Protein AF-A0A7S2Y5M0-F1 (afdb_monomer_lite)

Radius of gyration: 14.07 Å; chains: 1; bounding box: 32×35×36 Å

Structure (mmCIF, N/CA/C/O backbone):
data_AF-A0A7S2Y5M0-F1
#
_entry.id   AF-A0A7S2Y5M0-F1
#
loop_
_atom_site.group_PDB
_atom_site.id
_atom_site.type_symbol
_atom_site.label_atom_id
_atom_site.label_alt_id
_atom_site.label_comp_id
_atom_site.label_asym_id
_atom_site.label_entity_id
_atom_site.label_seq_id
_atom_site.pdbx_PDB_ins_code
_atom_site.Cartn_x
_atom_site.Cartn_y
_atom_site.Cartn_z
_atom_site.occupancy
_atom_site.B_iso_or_equiv
_atom_site.auth_seq_id
_atom_site.auth_comp_id
_atom_site.auth_asym_id
_atom_site.auth_atom_id
_atom_site.pdbx_PDB_model_num
ATOM 1 N N . GLY A 1 1 ? 16.079 -12.261 4.893 1.00 34.00 1 GLY A N 1
ATOM 2 C CA . GLY A 1 1 ? 15.507 -11.394 3.850 1.00 34.00 1 GLY A CA 1
ATOM 3 C C . GLY A 1 1 ? 15.693 -9.971 4.302 1.00 34.00 1 GLY A C 1
ATOM 4 O O . GLY A 1 1 ? 15.290 -9.672 5.417 1.00 34.00 1 GLY A O 1
ATOM 5 N N . SER A 1 2 ? 16.404 -9.159 3.524 1.00 29.62 2 SER A N 1
ATOM 6 C CA . SER A 1 2 ? 16.665 -7.755 3.852 1.00 29.62 2 SER A CA 1
ATOM 7 C C . SER A 1 2 ? 15.467 -6.915 3.416 1.00 29.62 2 SER A C 1
ATOM 9 O O . SER A 1 2 ? 15.042 -7.039 2.271 1.00 29.62 2 SER A O 1
ATOM 11 N N . VAL A 1 3 ? 14.914 -6.099 4.313 1.00 31.78 3 VAL A N 1
ATOM 12 C CA . VAL A 1 3 ? 13.890 -5.103 3.970 1.00 31.78 3 VAL A CA 1
ATOM 13 C C . VAL A 1 3 ? 14.629 -3.818 3.622 1.00 31.78 3 VAL A C 1
ATOM 15 O O . VAL A 1 3 ? 15.328 -3.264 4.470 1.00 31.78 3 VAL A O 1
ATOM 18 N N . VAL A 1 4 ? 14.520 -3.375 2.370 1.00 35.16 4 VAL A N 1
ATOM 19 C CA . VAL A 1 4 ? 15.176 -2.154 1.892 1.00 35.16 4 VAL A CA 1
ATOM 20 C C . VAL A 1 4 ? 14.165 -1.012 1.902 1.00 35.16 4 VAL A C 1
ATOM 22 O O . VAL A 1 4 ? 13.133 -1.087 1.240 1.00 35.16 4 VAL A O 1
ATOM 25 N N . TYR A 1 5 ? 14.465 0.044 2.656 1.00 34.31 5 TYR A N 1
ATOM 26 C CA . TYR A 1 5 ? 13.695 1.286 2.673 1.00 34.31 5 TYR A CA 1
ATOM 27 C C . TYR A 1 5 ? 14.370 2.285 1.728 1.00 34.31 5 TYR A C 1
ATOM 29 O O . TYR A 1 5 ? 15.558 2.560 1.883 1.00 34.31 5 TYR A O 1
ATOM 37 N N . TRP A 1 6 ? 13.632 2.813 0.749 1.00 37.09 6 TRP A N 1
ATOM 38 C CA . TRP A 1 6 ? 14.156 3.754 -0.245 1.00 37.09 6 TRP A CA 1
ATOM 39 C C . TRP A 1 6 ? 13.537 5.141 -0.059 1.00 37.09 6 TRP A C 1
ATOM 41 O O . TRP A 1 6 ? 12.317 5.287 -0.056 1.00 37.09 6 TRP A O 1
ATOM 51 N N . LEU A 1 7 ? 14.387 6.162 0.039 1.00 34.31 7 LEU A N 1
ATOM 52 C CA . LEU A 1 7 ? 14.041 7.566 -0.171 1.00 34.31 7 LEU A CA 1
ATOM 53 C C . LEU A 1 7 ? 14.759 7.987 -1.458 1.00 34.31 7 LEU A C 1
ATOM 55 O O . LEU A 1 7 ? 15.971 8.169 -1.453 1.00 34.31 7 LEU A O 1
ATOM 59 N N . SER A 1 8 ? 13.989 8.080 -2.550 1.00 36.09 8 SER A N 1
ATOM 60 C CA . SER A 1 8 ? 14.385 8.404 -3.937 1.00 36.09 8 SER A CA 1
ATOM 61 C C . SER A 1 8 ? 15.395 7.456 -4.618 1.00 36.09 8 SER A C 1
ATOM 63 O O . SER A 1 8 ? 16.514 7.265 -4.158 1.00 36.09 8 SER A O 1
ATOM 65 N N . ASN A 1 9 ? 14.978 6.863 -5.743 1.00 39.75 9 ASN A N 1
ATOM 66 C CA . ASN A 1 9 ? 15.762 5.951 -6.584 1.00 39.75 9 ASN A CA 1
ATOM 67 C C . ASN A 1 9 ? 16.511 6.713 -7.703 1.00 39.75 9 ASN A C 1
ATOM 69 O O . ASN A 1 9 ? 15.956 7.640 -8.291 1.00 39.75 9 ASN A O 1
ATOM 73 N N . THR A 1 10 ? 17.747 6.305 -8.007 1.00 47.84 10 THR A N 1
ATOM 74 C CA . THR A 1 10 ? 18.659 6.894 -9.007 1.00 47.84 10 THR A CA 1
ATOM 75 C C . THR A 1 10 ? 18.941 5.927 -10.164 1.00 47.84 10 THR A C 1
ATOM 77 O O . THR A 1 10 ? 20.101 5.685 -10.477 1.00 47.84 10 THR A O 1
ATOM 80 N N . ASP A 1 11 ? 17.906 5.376 -10.804 1.00 44.81 11 ASP A N 1
ATOM 81 C CA . ASP A 1 11 ? 18.057 4.578 -12.030 1.00 44.81 11 ASP A CA 1
ATOM 82 C C . ASP A 1 11 ? 17.081 5.023 -13.136 1.00 44.81 11 ASP A C 1
ATOM 84 O O . ASP A 1 11 ? 15.958 5.461 -12.884 1.00 44.81 11 ASP A O 1
ATOM 88 N N . ASN A 1 12 ? 17.560 4.934 -14.381 1.00 48.88 12 ASN A N 1
ATOM 89 C CA . ASN A 1 12 ? 17.133 5.649 -15.599 1.00 48.88 12 ASN A CA 1
ATOM 90 C C . ASN A 1 12 ? 15.746 5.294 -16.196 1.00 48.88 12 ASN A C 1
ATOM 92 O O . ASN A 1 12 ? 15.485 5.584 -17.363 1.00 48.88 12 ASN A O 1
ATOM 96 N N . SER A 1 13 ? 14.839 4.735 -15.397 1.00 55.06 13 SER A N 1
ATOM 97 C CA . SER A 1 13 ? 13.415 4.548 -15.731 1.00 55.06 13 SER A CA 1
ATOM 98 C C . SER A 1 13 ? 12.530 5.155 -14.643 1.00 55.06 13 SER A C 1
ATOM 100 O O . SER A 1 13 ? 11.485 4.605 -14.300 1.00 55.06 13 SER A O 1
ATOM 102 N N . ALA A 1 14 ? 12.987 6.244 -14.020 1.00 59.31 14 ALA A N 1
ATOM 103 C CA . ALA A 1 14 ? 12.233 6.902 -12.970 1.00 59.31 14 ALA A CA 1
ATOM 104 C C . ALA A 1 14 ? 10.852 7.322 -13.516 1.00 59.31 14 ALA A C 1
ATOM 106 O O . ALA A 1 14 ? 10.788 7.936 -14.588 1.00 59.31 14 ALA A O 1
ATOM 107 N N . PRO A 1 15 ? 9.753 6.989 -12.816 1.00 63.81 15 PRO A N 1
ATOM 108 C CA . PRO A 1 15 ? 8.424 7.448 -13.196 1.00 63.81 15 PRO A CA 1
ATOM 109 C C . PRO A 1 15 ? 8.445 8.973 -13.312 1.00 63.81 15 PRO A C 1
ATOM 111 O O . PRO A 1 15 ? 9.032 9.673 -12.482 1.00 63.81 15 PRO A O 1
ATOM 114 N N . THR A 1 16 ? 7.825 9.496 -14.366 1.00 77.81 16 THR A N 1
ATOM 115 C CA . THR A 1 16 ? 7.696 10.946 -14.534 1.00 77.81 16 THR A CA 1
ATOM 116 C C . THR A 1 16 ? 6.935 11.540 -13.350 1.00 77.81 16 THR A C 1
ATOM 118 O O . THR A 1 16 ? 6.117 10.871 -12.716 1.00 77.81 16 THR A O 1
ATOM 121 N N . HIS A 1 17 ? 7.174 12.817 -13.054 1.00 77.38 17 HIS A N 1
ATOM 122 C CA . HIS A 1 17 ? 6.495 13.499 -11.950 1.00 77.38 17 HIS A CA 1
ATOM 123 C C . HIS A 1 17 ? 4.958 13.413 -12.063 1.00 77.38 17 HIS A C 1
ATOM 125 O O . HIS A 1 17 ? 4.267 13.310 -11.053 1.00 77.38 17 HIS A O 1
ATOM 131 N N . GLU A 1 18 ? 4.426 13.397 -13.288 1.00 81.31 18 GLU A N 1
ATOM 132 C CA . GLU A 1 18 ? 2.996 13.210 -13.560 1.00 81.31 18 GLU A CA 1
ATOM 133 C C . GLU A 1 18 ? 2.512 11.802 -13.189 1.00 81.31 18 GLU A C 1
ATOM 135 O O . GLU A 1 18 ? 1.523 11.674 -12.475 1.00 81.31 18 GLU A O 1
ATOM 140 N N . GLN A 1 19 ? 3.244 10.752 -13.574 1.00 80.25 19 GLN A N 1
ATOM 141 C CA . GLN A 1 19 ? 2.916 9.362 -13.221 1.00 80.25 19 GLN A CA 1
ATOM 142 C C . GLN A 1 19 ? 2.983 9.111 -11.712 1.00 80.25 19 GLN A C 1
ATOM 144 O O . GLN A 1 19 ? 2.167 8.373 -11.162 1.00 80.25 19 GLN A O 1
ATOM 149 N N . VAL A 1 20 ? 3.942 9.739 -11.025 1.00 81.56 20 VAL A N 1
ATOM 150 C CA . VAL A 1 20 ? 4.031 9.685 -9.559 1.00 81.56 20 VAL A CA 1
ATOM 151 C C . VAL A 1 20 ? 2.821 10.370 -8.929 1.00 81.56 20 VAL A C 1
ATOM 153 O O . VAL A 1 20 ? 2.208 9.804 -8.027 1.00 81.56 20 VAL A O 1
ATOM 156 N N . ALA A 1 21 ? 2.446 11.559 -9.406 1.00 79.06 21 ALA A N 1
ATOM 157 C CA . ALA A 1 21 ? 1.290 12.288 -8.892 1.00 79.06 21 ALA A CA 1
ATOM 158 C C . ALA A 1 21 ? -0.023 11.519 -9.114 1.00 79.06 21 ALA A C 1
ATOM 160 O O . ALA A 1 21 ? -0.817 11.383 -8.182 1.00 79.06 21 ALA A O 1
ATOM 161 N N . GLU A 1 22 ? -0.222 10.958 -10.310 1.00 85.75 22 GLU A N 1
ATOM 162 C CA . GLU A 1 22 ? -1.375 10.117 -10.639 1.00 85.75 22 GLU A CA 1
ATOM 163 C C . GLU A 1 22 ? -1.439 8.882 -9.733 1.00 85.75 22 GLU A C 1
ATOM 165 O O . GLU A 1 22 ? -2.484 8.577 -9.156 1.00 85.75 22 GLU A O 1
ATOM 170 N N . ALA A 1 23 ? -0.311 8.198 -9.537 1.00 84.50 23 ALA A N 1
ATOM 171 C CA . ALA A 1 23 ? -0.248 7.033 -8.670 1.00 84.50 23 ALA A CA 1
ATOM 172 C C . ALA A 1 23 ? -0.508 7.380 -7.194 1.00 84.50 23 ALA A C 1
ATOM 174 O O . ALA A 1 23 ? -1.207 6.634 -6.508 1.00 84.50 23 ALA A O 1
ATOM 175 N N . CYS A 1 24 ? -0.008 8.517 -6.703 1.00 82.81 24 CYS A N 1
ATOM 176 C CA . CYS A 1 24 ? -0.300 9.013 -5.356 1.00 82.81 24 CYS A CA 1
ATOM 177 C C . CYS A 1 24 ? -1.791 9.327 -5.174 1.00 82.81 24 CYS A C 1
ATOM 179 O O . CYS A 1 24 ? -2.375 8.947 -4.158 1.00 82.81 24 CYS A O 1
ATOM 181 N N . GLN A 1 25 ? -2.426 9.958 -6.165 1.00 84.69 25 GLN A N 1
ATOM 182 C CA . GLN A 1 25 ? -3.864 10.220 -6.122 1.00 84.69 25 GLN A CA 1
ATOM 183 C C . GLN A 1 25 ? -4.666 8.913 -6.139 1.00 84.69 25 GLN A C 1
ATOM 185 O O . GLN A 1 25 ? -5.540 8.711 -5.299 1.00 84.69 25 GLN A O 1
ATOM 190 N N . ALA A 1 26 ? -4.301 7.972 -7.015 1.00 86.88 26 ALA A N 1
ATOM 191 C CA . ALA A 1 26 ? -4.926 6.654 -7.071 1.00 86.88 26 ALA A CA 1
ATOM 192 C C . ALA A 1 26 ? -4.777 5.879 -5.748 1.00 86.88 26 ALA A C 1
ATOM 194 O O . ALA A 1 26 ? -5.680 5.134 -5.357 1.00 86.88 26 ALA A O 1
ATOM 195 N N . ALA A 1 27 ? -3.657 6.054 -5.034 1.00 86.31 27 ALA A N 1
ATOM 196 C CA . ALA A 1 27 ? -3.459 5.474 -3.708 1.00 86.31 27 ALA A CA 1
ATOM 197 C C . ALA A 1 27 ? -4.452 6.037 -2.683 1.00 86.31 27 ALA A C 1
ATOM 199 O O . ALA A 1 27 ? -5.068 5.269 -1.939 1.00 86.31 27 ALA A O 1
ATOM 200 N N . LEU A 1 28 ? -4.624 7.362 -2.663 1.00 85.62 28 LEU A N 1
ATOM 201 C CA . LEU A 1 28 ? -5.562 8.043 -1.771 1.00 85.62 28 LEU A CA 1
ATOM 202 C C . LEU A 1 28 ? -6.997 7.608 -2.045 1.00 85.62 28 LEU A C 1
ATOM 204 O O . LEU A 1 28 ? -7.674 7.146 -1.126 1.00 85.62 28 LEU A O 1
ATOM 208 N N . ASP A 1 29 ? -7.428 7.664 -3.302 1.00 88.25 29 ASP A N 1
ATOM 209 C CA . ASP A 1 29 ? -8.790 7.309 -3.703 1.00 88.25 29 ASP A CA 1
ATOM 210 C C . ASP A 1 29 ? -9.121 5.859 -3.327 1.00 88.25 29 ASP A C 1
ATOM 212 O O . ASP A 1 29 ? -10.176 5.570 -2.755 1.00 88.25 29 ASP A O 1
ATOM 216 N N . THR A 1 30 ? -8.179 4.943 -3.564 1.00 87.69 30 THR A N 1
ATOM 217 C CA . THR A 1 30 ? -8.341 3.524 -3.231 1.00 87.69 30 THR A CA 1
ATOM 218 C C . THR A 1 30 ? -8.422 3.293 -1.722 1.00 87.69 30 THR A C 1
ATOM 220 O O . THR A 1 30 ? -9.254 2.512 -1.250 1.00 87.69 30 THR A O 1
ATOM 223 N N . CYS A 1 31 ? -7.597 3.985 -0.934 1.00 83.38 31 CYS A N 1
ATOM 224 C CA . CYS A 1 31 ? -7.654 3.899 0.524 1.00 83.38 31 CYS A CA 1
ATOM 225 C C . CYS A 1 31 ? -8.924 4.532 1.106 1.00 83.38 31 CYS A C 1
ATOM 227 O O . CYS A 1 31 ? -9.479 3.980 2.056 1.00 83.38 31 CYS A O 1
ATOM 229 N N . LEU A 1 32 ? -9.412 5.642 0.541 1.00 82.12 32 LEU A N 1
ATOM 230 C CA . LEU A 1 32 ? -10.650 6.306 0.965 1.00 82.12 32 LEU A CA 1
ATOM 231 C C . LEU A 1 32 ? -11.882 5.420 0.757 1.00 82.12 32 LEU A C 1
ATOM 233 O O . LEU A 1 32 ? -12.798 5.432 1.577 1.00 82.12 32 LEU A O 1
ATOM 237 N N . GLN A 1 33 ? -11.887 4.607 -0.300 1.00 85.06 33 GLN A N 1
ATOM 238 C CA . GLN A 1 33 ? -12.960 3.648 -0.567 1.00 85.06 33 GLN A CA 1
ATOM 239 C C . GLN A 1 33 ? -12.924 2.423 0.367 1.00 85.06 33 GLN A C 1
ATOM 241 O O . GLN A 1 33 ? -13.905 1.678 0.457 1.00 85.06 33 GLN A O 1
ATOM 246 N N . SER A 1 34 ? -11.826 2.203 1.097 1.00 83.19 34 SER A N 1
ATOM 247 C CA . SER A 1 34 ? -11.694 1.075 2.019 1.00 83.19 34 SER A CA 1
ATOM 248 C C . SER A 1 34 ? -12.232 1.383 3.407 1.00 83.19 34 SER A C 1
ATOM 250 O O . SER A 1 34 ? -11.696 2.209 4.143 1.00 83.19 34 SER A O 1
ATOM 252 N N . LYS A 1 35 ? -13.224 0.597 3.839 1.00 77.69 35 LYS A N 1
ATOM 253 C CA . LYS A 1 35 ? -13.779 0.667 5.203 1.00 77.69 35 LYS A CA 1
ATOM 254 C C . LYS A 1 35 ? -12.760 0.350 6.297 1.00 77.69 35 LYS A C 1
ATOM 256 O O . LYS A 1 35 ? -12.912 0.813 7.417 1.00 77.69 35 LYS A O 1
ATOM 261 N N . SER A 1 36 ? -11.754 -0.471 5.994 1.00 79.12 36 SER A N 1
ATOM 262 C CA . SER A 1 36 ? -10.737 -0.869 6.976 1.00 79.12 36 SER A CA 1
ATOM 263 C C . SER A 1 36 ? -9.539 0.083 7.019 1.00 79.12 36 SER A C 1
ATOM 265 O O . SER A 1 36 ? -8.642 -0.103 7.836 1.00 79.12 36 SER A O 1
ATOM 267 N N . GLY A 1 37 ? -9.473 1.050 6.095 1.00 77.38 37 GLY A N 1
ATOM 268 C CA . GLY A 1 37 ? -8.284 1.867 5.864 1.00 77.38 37 GLY A CA 1
ATOM 269 C C . GLY A 1 37 ? -7.113 1.097 5.242 1.00 77.38 37 GLY A C 1
ATOM 270 O O . GLY A 1 37 ? -6.121 1.718 4.883 1.00 77.38 37 GLY A O 1
ATOM 271 N N . ARG A 1 38 ? -7.217 -0.226 5.061 1.00 83.31 38 ARG A N 1
ATOM 272 C CA . ARG A 1 38 ? -6.187 -1.073 4.452 1.00 83.31 38 ARG A CA 1
ATOM 273 C C . ARG A 1 38 ? -6.670 -1.666 3.136 1.00 83.31 38 ARG A C 1
ATOM 275 O O . ARG A 1 38 ? -7.812 -2.121 3.053 1.00 83.31 38 ARG A O 1
ATOM 282 N N . VAL A 1 39 ? -5.814 -1.697 2.119 1.00 87.75 39 VAL A N 1
ATO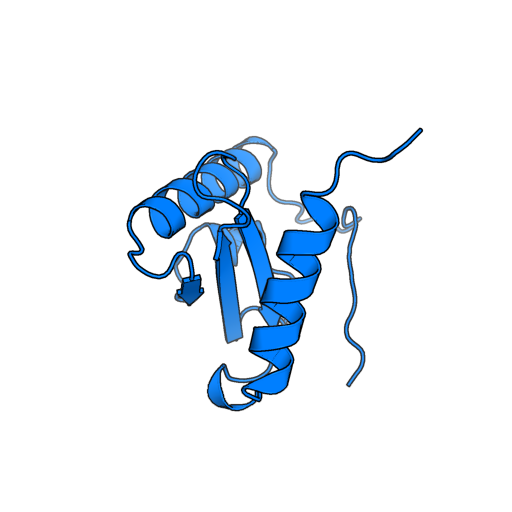M 283 C CA . VAL A 1 39 ? -6.117 -2.301 0.812 1.00 87.75 39 VAL A CA 1
ATOM 284 C C . VAL A 1 39 ? -4.892 -3.010 0.265 1.00 87.75 39 VAL A C 1
ATOM 286 O O . VAL A 1 39 ? -3.810 -2.439 0.242 1.00 87.75 39 VAL A O 1
ATOM 289 N N . SER A 1 40 ? -5.055 -4.243 -0.210 1.00 87.19 40 SER A N 1
ATOM 290 C CA . SER A 1 40 ? -4.058 -4.887 -1.067 1.00 87.19 40 SER A CA 1
ATOM 291 C C . SER A 1 40 ? -4.331 -4.537 -2.525 1.00 87.19 40 SER A C 1
ATOM 293 O O . SER A 1 40 ? -5.463 -4.695 -2.987 1.00 87.19 40 SER A O 1
ATOM 295 N N . LEU A 1 41 ? -3.309 -4.106 -3.252 1.00 87.94 41 LEU A N 1
ATOM 296 C CA . LEU A 1 41 ? -3.439 -3.693 -4.641 1.00 87.94 41 LEU A CA 1
ATOM 297 C C . LEU A 1 41 ? -3.073 -4.818 -5.615 1.00 87.94 41 LEU A C 1
ATOM 299 O O . LEU A 1 41 ? -2.122 -5.562 -5.360 1.00 87.94 41 LEU A O 1
ATOM 303 N N . PRO A 1 42 ? -3.783 -4.932 -6.752 1.00 88.25 42 PRO A N 1
ATOM 304 C CA . PRO A 1 42 ? -3.377 -5.818 -7.833 1.00 88.25 42 PRO A CA 1
ATOM 305 C C . PRO A 1 42 ? -2.172 -5.244 -8.607 1.00 88.25 42 PRO A C 1
ATOM 307 O O . PRO A 1 42 ? -1.997 -4.025 -8.646 1.00 88.25 42 PRO A O 1
ATOM 310 N N . PRO A 1 43 ? -1.394 -6.085 -9.319 1.00 85.69 43 PRO A N 1
ATOM 311 C CA . PRO A 1 43 ? -0.243 -5.642 -10.118 1.00 85.69 43 PRO A CA 1
ATOM 312 C C . PRO A 1 43 ? -0.569 -4.632 -11.228 1.00 85.69 43 PRO A C 1
ATOM 314 O O . PRO A 1 43 ? 0.307 -3.914 -11.695 1.00 85.69 43 PRO A O 1
ATOM 317 N N . SER A 1 44 ? -1.829 -4.577 -11.663 1.00 87.69 44 SER A N 1
ATOM 318 C CA . SER A 1 44 ? -2.311 -3.634 -12.675 1.00 87.69 44 SER A CA 1
ATOM 319 C C . SER A 1 44 ? -2.596 -2.234 -12.128 1.00 87.69 44 SER A C 1
ATOM 321 O O . SER A 1 44 ? -2.953 -1.352 -12.900 1.00 87.69 44 SER A O 1
ATOM 323 N N . HIS A 1 45 ? -2.525 -2.028 -10.811 1.00 88.06 45 HIS A N 1
ATOM 324 C CA . HIS A 1 45 ? -2.850 -0.741 -10.210 1.00 88.06 45 HIS A CA 1
ATOM 325 C C . HIS A 1 45 ? -1.729 0.287 -10.471 1.00 88.06 45 HIS A C 1
ATOM 327 O O . HIS A 1 45 ? -0.560 -0.075 -10.313 1.00 88.06 45 HIS A O 1
ATOM 333 N N . PRO A 1 46 ? -2.038 1.567 -10.771 1.00 86.50 46 PRO A N 1
ATOM 334 C CA . PRO A 1 46 ? -1.033 2.602 -11.063 1.00 86.50 46 PRO A CA 1
ATOM 335 C C . PRO A 1 46 ? 0.053 2.742 -9.988 1.00 86.50 46 PRO A C 1
ATOM 337 O O . PRO A 1 46 ? 1.231 2.881 -10.290 1.00 86.50 46 PRO A O 1
ATOM 340 N N . VAL A 1 47 ? -0.322 2.601 -8.715 1.00 86.62 47 VAL A N 1
ATOM 341 C CA . VAL A 1 47 ? 0.622 2.543 -7.580 1.00 86.62 47 VAL A CA 1
ATOM 342 C C . VAL A 1 47 ? 1.656 1.430 -7.736 1.00 86.62 47 VAL A C 1
ATOM 344 O O . VAL A 1 47 ? 2.831 1.642 -7.467 1.00 86.62 47 VAL A O 1
ATOM 347 N N . VAL A 1 48 ? 1.249 0.240 -8.177 1.00 85.94 48 VAL A N 1
ATOM 348 C CA . VAL A 1 48 ? 2.183 -0.879 -8.349 1.00 85.94 48 VAL A CA 1
ATOM 349 C C . VAL A 1 48 ? 3.068 -0.660 -9.573 1.00 85.94 48 VAL A C 1
ATOM 351 O O . VAL A 1 48 ? 4.247 -0.987 -9.539 1.00 85.94 48 VAL A O 1
ATOM 354 N N . GLN A 1 49 ? 2.525 -0.062 -10.632 1.00 85.88 49 GLN A N 1
ATOM 355 C CA . GLN A 1 49 ? 3.266 0.192 -11.866 1.00 85.88 49 GLN A CA 1
ATOM 356 C C . GLN A 1 49 ? 4.282 1.329 -11.738 1.00 85.88 49 GLN A C 1
ATOM 358 O O . GLN A 1 49 ? 5.335 1.276 -12.367 1.00 85.88 49 GLN A O 1
ATOM 363 N N . HIS A 1 50 ? 3.966 2.355 -10.947 1.00 83.75 50 HIS A N 1
ATOM 364 C CA . HIS A 1 50 ? 4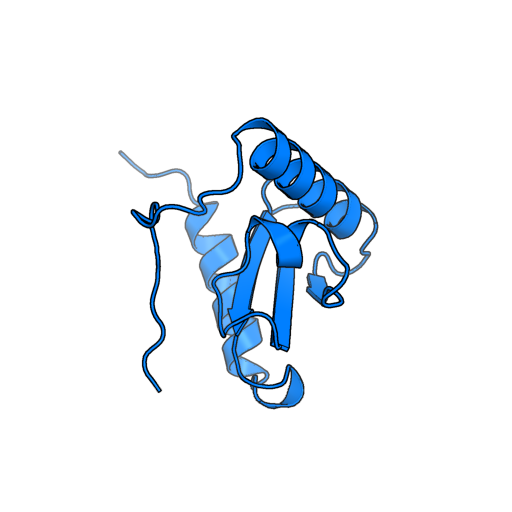.748 3.589 -10.907 1.00 83.75 50 HIS A CA 1
ATOM 365 C C . HIS A 1 50 ? 5.463 3.825 -9.579 1.00 83.75 50 HIS A C 1
ATOM 367 O O . HIS A 1 50 ? 6.452 4.546 -9.569 1.00 83.75 50 HIS A O 1
ATOM 373 N N . LEU A 1 51 ? 5.004 3.245 -8.464 1.00 81.62 51 LEU A N 1
ATOM 374 C CA . LEU A 1 51 ? 5.594 3.494 -7.141 1.00 81.62 51 LEU A CA 1
ATOM 375 C C . LEU A 1 51 ? 6.263 2.260 -6.533 1.00 81.62 51 LEU A C 1
ATOM 377 O O . LEU A 1 51 ? 7.174 2.409 -5.718 1.00 81.62 51 LEU A O 1
ATOM 381 N N . ALA A 1 52 ? 5.835 1.046 -6.891 1.00 82.69 52 ALA A N 1
ATOM 382 C CA . ALA A 1 52 ? 6.432 -0.154 -6.322 1.00 82.69 52 ALA A CA 1
ATOM 383 C C . ALA A 1 52 ? 7.801 -0.459 -6.965 1.00 82.69 52 ALA A C 1
ATOM 385 O O . ALA A 1 52 ? 7.898 -0.522 -8.193 1.00 82.69 52 ALA A O 1
ATOM 386 N N . PRO A 1 53 ? 8.850 -0.713 -6.159 1.00 79.56 53 PRO A N 1
ATOM 387 C CA . PRO A 1 53 ? 10.154 -1.104 -6.676 1.00 79.56 53 PRO A CA 1
ATOM 388 C C . PRO A 1 53 ? 10.067 -2.383 -7.509 1.00 79.56 53 PRO A C 1
ATOM 390 O O . PRO A 1 53 ? 9.301 -3.302 -7.188 1.00 79.56 53 PRO A O 1
ATOM 393 N N . GLU A 1 54 ? 10.906 -2.484 -8.539 1.00 76.62 54 GLU A N 1
ATOM 394 C CA . GLU A 1 54 ? 11.055 -3.731 -9.284 1.00 76.62 54 GLU A CA 1
ATOM 395 C C . GLU A 1 54 ? 11.403 -4.891 -8.331 1.00 76.62 54 GLU A C 1
ATOM 397 O O . GLU A 1 54 ? 12.108 -4.744 -7.327 1.00 76.62 54 GLU A O 1
ATOM 402 N N . GLY A 1 55 ? 10.815 -6.058 -8.594 1.00 75.31 55 GLY A N 1
ATOM 403 C CA . GLY A 1 55 ? 10.952 -7.241 -7.740 1.00 75.31 55 GLY A CA 1
ATOM 404 C C . GLY A 1 55 ? 10.051 -7.274 -6.496 1.00 75.31 55 GLY A C 1
ATOM 405 O O . GLY A 1 55 ? 9.857 -8.356 -5.953 1.00 75.31 55 GLY A O 1
ATOM 406 N N . HIS A 1 56 ? 9.423 -6.163 -6.090 1.00 76.12 56 HIS A N 1
ATOM 407 C CA . HIS A 1 56 ? 8.606 -6.074 -4.861 1.00 76.12 56 HIS A CA 1
ATOM 408 C C . HIS A 1 56 ? 7.106 -5.860 -5.134 1.00 76.12 56 HIS A C 1
ATOM 410 O O . HIS A 1 56 ? 6.349 -5.393 -4.288 1.00 76.12 56 HIS A O 1
ATOM 416 N N . GLN A 1 57 ? 6.653 -6.220 -6.333 1.00 80.50 57 GLN A N 1
ATOM 417 C CA . GLN A 1 57 ? 5.288 -5.967 -6.816 1.00 80.50 57 GLN A CA 1
ATOM 418 C C . GLN A 1 57 ? 4.299 -7.098 -6.486 1.00 80.50 57 GLN A C 1
ATOM 420 O O . GLN A 1 57 ? 3.121 -7.018 -6.832 1.00 80.50 57 GLN A O 1
ATOM 425 N N . ARG A 1 58 ? 4.764 -8.180 -5.843 1.00 78.75 58 ARG A N 1
ATOM 426 C CA . ARG A 1 58 ? 3.941 -9.368 -5.552 1.00 78.75 58 ARG A CA 1
ATOM 427 C C . ARG A 1 58 ? 2.904 -9.113 -4.469 1.00 78.75 58 ARG A C 1
ATOM 429 O O . ARG A 1 58 ? 1.822 -9.692 -4.515 1.00 78.75 58 ARG A O 1
ATOM 436 N N . CYS A 1 59 ? 3.228 -8.257 -3.510 1.00 82.25 59 CYS A N 1
ATOM 437 C CA . CYS A 1 59 ? 2.313 -7.825 -2.475 1.00 82.25 59 CYS A CA 1
ATOM 438 C C . CYS A 1 59 ? 2.504 -6.335 -2.224 1.00 82.25 59 CYS A C 1
ATOM 440 O O . CYS A 1 59 ? 3.498 -5.923 -1.631 1.00 82.25 59 CYS A O 1
ATOM 442 N N . VAL A 1 60 ? 1.528 -5.535 -2.646 1.00 85.19 60 VAL A N 1
ATOM 443 C CA . VAL A 1 60 ? 1.493 -4.102 -2.360 1.00 85.19 60 VAL A CA 1
ATOM 444 C C . VAL A 1 60 ? 0.286 -3.813 -1.487 1.00 85.19 60 VAL A C 1
ATOM 446 O O . VAL A 1 60 ? -0.844 -4.134 -1.852 1.00 85.19 60 VAL A O 1
ATOM 449 N N . VAL A 1 61 ? 0.530 -3.240 -0.313 1.00 85.19 61 VAL A N 1
ATOM 450 C CA . VAL A 1 61 ? -0.509 -2.908 0.662 1.00 85.19 61 VAL A CA 1
ATOM 451 C C . VAL A 1 61 ? -0.480 -1.420 0.923 1.00 85.19 61 VAL A C 1
ATOM 453 O O . VAL A 1 61 ? 0.548 -0.873 1.312 1.00 85.19 61 VAL A O 1
ATOM 456 N N . LEU A 1 62 ? -1.631 -0.789 0.752 1.00 86.44 62 LEU A N 1
ATOM 457 C CA . LEU A 1 62 ? -1.877 0.558 1.213 1.00 86.44 62 LEU A CA 1
ATOM 458 C C . LEU A 1 62 ? -2.538 0.529 2.587 1.00 86.44 62 LEU A C 1
ATOM 460 O O . LEU A 1 62 ? -3.450 -0.264 2.830 1.00 86.44 62 LEU A O 1
ATOM 464 N N . GLN A 1 63 ? -2.086 1.401 3.477 1.00 83.69 63 GLN A N 1
ATOM 465 C CA . GLN A 1 63 ? -2.671 1.624 4.789 1.00 83.69 63 GLN A CA 1
ATOM 466 C C . GLN A 1 63 ? -2.850 3.122 4.989 1.00 83.69 63 GLN A C 1
ATOM 468 O O . GLN A 1 63 ? -1.888 3.882 5.001 1.00 83.69 63 GLN A O 1
ATOM 473 N N . ARG A 1 64 ? -4.089 3.550 5.193 1.00 81.88 64 ARG A N 1
ATOM 474 C CA . ARG A 1 64 ? -4.402 4.900 5.632 1.00 81.88 64 ARG A CA 1
ATOM 475 C C . ARG A 1 64 ? -3.786 5.118 7.010 1.00 81.88 64 ARG A C 1
ATOM 477 O O . ARG A 1 64 ? -3.989 4.290 7.904 1.00 81.88 64 ARG A O 1
ATOM 484 N N . VAL A 1 65 ? -3.032 6.206 7.146 1.00 75.31 65 VAL A N 1
ATOM 485 C CA . VAL A 1 65 ? -2.394 6.578 8.410 1.00 75.31 65 VAL A CA 1
ATOM 486 C C . VAL A 1 65 ? -3.458 7.084 9.369 1.00 75.31 65 VAL A C 1
ATOM 488 O O . VAL A 1 65 ? -3.534 6.591 10.482 1.00 75.31 65 VAL A O 1
ATOM 491 N N . ASP A 1 66 ? -4.318 7.996 8.924 1.00 70.31 66 ASP A N 1
ATOM 492 C CA . ASP A 1 66 ? -5.367 8.630 9.726 1.00 70.31 66 ASP A CA 1
ATOM 493 C C . ASP A 1 66 ? -6.617 8.895 8.871 1.00 70.31 66 ASP A C 1
ATOM 495 O O . ASP A 1 66 ? -6.520 9.003 7.653 1.00 70.31 66 ASP A O 1
ATOM 499 N N . GLU A 1 67 ? -7.793 9.014 9.485 1.00 66.19 67 GLU A N 1
ATOM 500 C CA . GLU A 1 67 ? -9.024 9.362 8.765 1.00 66.19 67 GLU A CA 1
ATOM 501 C C . GLU A 1 67 ? -9.059 10.830 8.327 1.00 66.19 67 GLU A C 1
ATOM 503 O O . GLU A 1 67 ? -9.629 11.130 7.277 1.00 66.19 67 GLU A O 1
ATOM 508 N N . ALA A 1 68 ? -8.447 11.734 9.102 1.00 65.25 68 ALA A N 1
ATOM 509 C CA . ALA A 1 68 ? -8.410 13.161 8.786 1.00 65.25 68 ALA A CA 1
ATOM 510 C C . ALA A 1 68 ? -7.225 13.529 7.881 1.00 65.25 68 ALA A C 1
ATOM 512 O O . ALA A 1 68 ? -7.338 14.402 7.017 1.00 65.25 68 ALA A O 1
ATOM 513 N N . SER A 1 69 ? -6.093 12.848 8.053 1.00 62.41 69 SER A N 1
ATOM 514 C CA . SER A 1 69 ? -4.902 13.065 7.236 1.00 62.41 69 SER A CA 1
ATOM 515 C C . SER A 1 69 ? -5.053 12.367 5.879 1.00 62.41 69 SER A C 1
ATOM 517 O O . SER A 1 69 ? -5.217 11.152 5.823 1.00 62.41 69 SER A O 1
ATOM 519 N N . GLN A 1 70 ? -4.923 13.099 4.767 1.00 73.31 70 GLN A N 1
ATOM 520 C CA . GLN A 1 70 ? -4.795 12.541 3.404 1.00 73.31 70 GLN A CA 1
ATOM 521 C C . GLN A 1 70 ? -3.417 11.868 3.215 1.00 73.31 70 GLN A C 1
ATOM 523 O O . GLN A 1 70 ? -2.671 12.170 2.289 1.00 73.31 70 GLN A O 1
ATOM 528 N N . LEU A 1 71 ? -3.036 11.003 4.157 1.00 77.50 71 LEU A N 1
ATOM 529 C CA . LEU A 1 71 ? -1.749 10.330 4.232 1.00 77.50 71 LEU A CA 1
ATOM 530 C C . LEU A 1 71 ? -1.970 8.823 4.169 1.00 77.50 71 LEU A C 1
ATOM 532 O O . LEU A 1 71 ? -2.703 8.231 4.968 1.00 77.50 71 LEU A O 1
ATOM 536 N N . VAL A 1 72 ? -1.296 8.200 3.210 1.00 79.38 72 VAL A N 1
ATOM 537 C CA . VAL A 1 72 ? -1.353 6.762 2.969 1.00 79.38 72 VAL A CA 1
ATOM 538 C C . VAL A 1 72 ? 0.060 6.212 2.979 1.00 79.38 72 VAL A C 1
ATOM 540 O O . VAL A 1 72 ? 0.973 6.760 2.370 1.00 79.38 72 VAL A O 1
ATOM 543 N N . TRP A 1 73 ? 0.228 5.112 3.693 1.00 81.38 73 TRP A N 1
ATOM 544 C CA . TRP A 1 73 ? 1.432 4.307 3.690 1.00 81.38 73 TRP A CA 1
ATOM 545 C C . TRP A 1 73 ? 1.341 3.230 2.632 1.00 81.38 73 TRP A C 1
ATOM 547 O O . TRP A 1 73 ? 0.315 2.566 2.507 1.00 81.38 73 TRP A O 1
ATOM 557 N N . MET A 1 74 ? 2.440 3.028 1.917 1.00 83.56 74 MET A N 1
ATOM 558 C CA . MET A 1 74 ? 2.595 1.940 0.968 1.00 83.56 74 MET A CA 1
ATOM 559 C C . MET A 1 74 ? 3.658 0.972 1.481 1.00 83.56 74 MET A C 1
ATOM 561 O O . MET A 1 74 ? 4.804 1.349 1.706 1.00 83.56 74 MET A O 1
ATOM 565 N N . MET A 1 75 ? 3.273 -0.290 1.620 1.00 82.31 75 MET A N 1
ATOM 566 C CA . MET A 1 75 ? 4.170 -1.414 1.860 1.00 82.31 75 MET A CA 1
ATOM 567 C C . MET A 1 75 ? 4.288 -2.198 0.556 1.00 82.31 75 MET A C 1
ATOM 569 O O . MET A 1 75 ? 3.275 -2.473 -0.087 1.00 82.31 75 MET A O 1
ATOM 573 N N . THR A 1 76 ? 5.496 -2.608 0.192 1.00 82.94 76 THR A N 1
ATOM 574 C CA . THR A 1 76 ? 5.734 -3.489 -0.958 1.00 82.94 76 THR A CA 1
ATOM 575 C C . THR A 1 76 ? 6.536 -4.701 -0.504 1.00 82.94 76 THR A C 1
ATOM 577 O O . THR A 1 76 ? 7.331 -4.614 0.434 1.00 82.94 76 THR A O 1
ATOM 580 N N . SER A 1 77 ? 6.290 -5.855 -1.113 1.00 79.06 77 SER A N 1
ATOM 581 C CA . SER A 1 77 ? 7.007 -7.088 -0.814 1.00 79.06 77 SER A CA 1
ATOM 582 C C . SER A 1 77 ? 6.991 -8.039 -2.003 1.00 79.06 77 SER A C 1
ATOM 584 O O . SER A 1 77 ? 6.044 -8.108 -2.789 1.00 79.06 77 SER A O 1
ATOM 586 N N . ASP A 1 78 ? 8.075 -8.793 -2.110 1.00 79.69 78 ASP A N 1
ATOM 587 C CA . ASP A 1 78 ? 8.264 -9.932 -2.999 1.00 79.69 78 ASP A CA 1
ATOM 588 C C . ASP A 1 78 ? 7.602 -11.220 -2.461 1.00 79.69 78 ASP A C 1
ATOM 590 O O . ASP A 1 78 ? 7.454 -12.210 -3.184 1.00 79.69 78 ASP A O 1
ATOM 594 N N . GLN A 1 79 ? 7.162 -11.220 -1.202 1.00 75.88 79 GLN A N 1
ATOM 595 C CA . GLN A 1 79 ? 6.440 -12.327 -0.583 1.00 75.88 79 GLN A CA 1
ATOM 596 C C . GLN A 1 79 ? 4.925 -12.143 -0.703 1.00 75.88 79 GLN A C 1
ATOM 598 O O . GLN A 1 79 ? 4.422 -11.037 -0.882 1.00 75.88 79 GLN A O 1
ATOM 603 N N . LEU A 1 80 ? 4.175 -13.246 -0.629 1.00 69.69 80 LEU A N 1
ATOM 604 C CA . LEU A 1 80 ? 2.713 -13.191 -0.645 1.00 69.69 80 LEU A CA 1
ATOM 605 C C . LEU A 1 80 ? 2.190 -12.529 0.634 1.00 69.69 80 LEU A C 1
ATOM 607 O O . LEU A 1 80 ? 2.796 -12.648 1.694 1.00 69.69 80 LEU A O 1
ATOM 611 N N . LEU A 1 81 ? 1.007 -11.910 0.563 1.00 64.19 81 LEU A N 1
ATOM 612 C CA . LEU A 1 81 ? 0.344 -11.309 1.729 1.00 64.19 81 LEU A CA 1
ATOM 613 C C . LEU A 1 81 ? 0.198 -12.309 2.899 1.00 64.19 81 LEU A C 1
ATOM 615 O O . LEU A 1 81 ? 0.294 -11.930 4.060 1.00 64.19 81 LEU A O 1
ATOM 619 N N . ALA A 1 82 ? 0.012 -13.596 2.587 1.00 61.44 82 ALA A N 1
ATOM 620 C CA . ALA A 1 82 ? -0.079 -14.682 3.566 1.00 61.44 82 ALA A CA 1
ATOM 621 C C . ALA A 1 82 ? 1.218 -14.921 4.364 1.00 61.44 82 ALA A C 1
ATOM 623 O O . ALA A 1 82 ? 1.183 -15.581 5.398 1.00 61.44 82 ALA A O 1
ATOM 624 N N . SER A 1 83 ? 2.349 -14.393 3.895 1.00 61.03 83 SER A N 1
ATOM 625 C CA . SER A 1 83 ? 3.628 -14.442 4.603 1.00 61.03 83 SER A CA 1
ATOM 626 C C . SER A 1 83 ? 3.711 -13.420 5.738 1.00 61.03 83 SER A C 1
ATOM 628 O O . SER A 1 83 ? 4.544 -13.580 6.627 1.00 61.03 83 SER A O 1
ATOM 630 N N . PHE A 1 84 ? 2.860 -12.386 5.733 1.00 64.81 84 PHE A N 1
ATOM 631 C CA . PHE A 1 84 ? 2.808 -11.410 6.817 1.00 64.81 84 PHE A CA 1
ATOM 632 C C . PHE A 1 84 ? 2.045 -11.989 7.999 1.00 64.81 84 PHE A C 1
ATOM 634 O O . PHE A 1 84 ? 0.868 -12.350 7.907 1.00 64.81 84 PHE A O 1
ATOM 641 N N . THR A 1 85 ? 2.710 -12.047 9.144 1.00 73.19 85 THR A N 1
ATOM 642 C CA . THR A 1 85 ? 2.068 -12.446 10.387 1.00 73.19 85 THR A CA 1
ATOM 643 C C . THR A 1 85 ? 1.142 -11.335 10.879 1.00 73.19 85 THR A C 1
ATOM 645 O O . THR A 1 85 ? 1.299 -10.153 10.565 1.00 73.19 85 THR A O 1
ATOM 648 N N . GLN A 1 86 ? 0.182 -11.693 11.735 1.00 71.25 86 GLN A N 1
ATOM 649 C CA . GLN A 1 86 ? -0.663 -10.708 12.414 1.00 71.25 86 GLN A CA 1
ATOM 650 C C . GLN A 1 86 ? 0.168 -9.664 13.183 1.00 71.25 86 GLN A C 1
ATOM 652 O O . GLN A 1 86 ? -0.247 -8.512 13.299 1.00 71.25 86 GLN A O 1
ATOM 657 N N . ARG A 1 87 ? 1.356 -10.051 13.667 1.00 72.69 87 ARG A N 1
ATOM 658 C CA . ARG A 1 87 ? 2.293 -9.158 14.348 1.00 72.69 87 ARG A CA 1
ATOM 659 C C . ARG A 1 87 ? 2.868 -8.114 13.390 1.00 72.69 87 ARG A C 1
ATOM 661 O O . ARG A 1 87 ? 2.882 -6.945 13.751 1.00 72.69 87 ARG A O 1
ATOM 668 N N . ASP A 1 88 ? 3.252 -8.489 12.174 1.00 71.31 88 ASP A N 1
ATOM 669 C CA . ASP A 1 88 ? 3.793 -7.540 11.186 1.00 71.31 88 ASP A CA 1
ATOM 670 C C . ASP A 1 88 ? 2.763 -6.454 10.846 1.00 71.31 88 ASP A C 1
ATOM 672 O O . ASP A 1 88 ? 3.062 -5.260 10.845 1.00 71.31 88 ASP A O 1
ATOM 676 N N . LEU A 1 89 ? 1.500 -6.860 10.688 1.00 71.12 89 LEU A N 1
ATOM 677 C CA . LEU A 1 89 ? 0.385 -5.945 10.442 1.00 71.12 89 LEU A CA 1
ATOM 678 C C . LEU A 1 89 ? 0.080 -5.033 11.646 1.00 71.12 89 LEU A C 1
ATOM 680 O O . LEU A 1 89 ? -0.324 -3.886 11.457 1.00 71.12 89 LEU A O 1
ATOM 684 N N . GLN A 1 90 ? 0.267 -5.516 12.878 1.00 75.1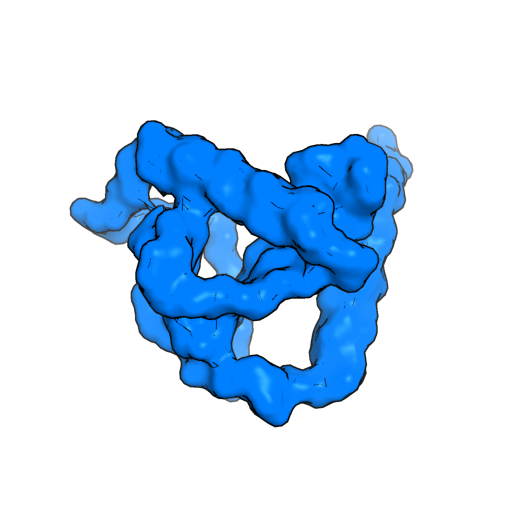9 90 GLN A N 1
ATOM 685 C CA . GLN A 1 90 ? 0.128 -4.697 14.089 1.00 75.19 90 GLN A CA 1
ATOM 686 C C . GLN A 1 90 ? 1.244 -3.658 14.202 1.00 75.19 90 GLN A C 1
ATOM 688 O O . GLN A 1 90 ? 0.967 -2.504 14.522 1.00 75.19 90 GLN A O 1
ATOM 693 N N . TRP A 1 91 ? 2.487 -4.044 13.911 1.00 72.75 91 TRP A N 1
ATOM 694 C CA . TRP A 1 91 ? 3.628 -3.130 13.912 1.00 72.75 91 TRP A CA 1
ATOM 695 C C . TRP A 1 91 ? 3.468 -2.028 12.866 1.00 72.75 91 TRP A C 1
ATOM 697 O O . TRP A 1 91 ? 3.751 -0.872 13.161 1.00 72.75 91 TRP A O 1
ATOM 707 N N . MET A 1 92 ? 2.915 -2.348 11.694 1.00 69.88 92 MET A N 1
ATOM 708 C CA . MET A 1 92 ? 2.545 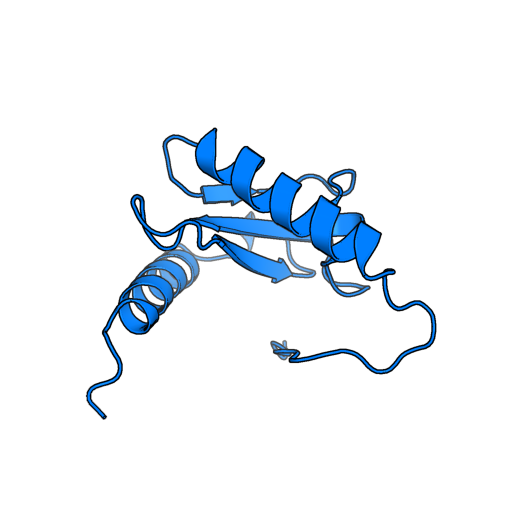-1.345 10.689 1.00 69.88 92 MET A CA 1
ATOM 709 C C . MET A 1 92 ? 1.548 -0.315 11.232 1.00 69.88 92 MET A C 1
ATOM 711 O O . MET A 1 92 ? 1.743 0.883 11.046 1.00 69.88 92 MET A O 1
ATOM 715 N N . GLY A 1 93 ? 0.511 -0.763 11.946 1.00 69.94 93 GLY A N 1
ATOM 716 C CA . GLY A 1 93 ? -0.444 0.142 12.589 1.00 69.94 93 GLY A CA 1
ATOM 717 C C . GLY A 1 93 ? 0.205 1.022 13.661 1.00 69.94 93 GLY A C 1
ATOM 718 O O . GLY A 1 93 ? -0.048 2.220 13.710 1.00 69.94 93 GLY A O 1
ATOM 719 N N . GLN A 1 94 ? 1.088 0.454 14.486 1.00 74.69 94 GLN A N 1
ATOM 720 C CA . GLN A 1 94 ? 1.812 1.198 15.526 1.00 74.69 94 GLN A CA 1
ATOM 721 C C . GLN A 1 94 ? 2.779 2.235 14.942 1.00 74.69 94 GLN A C 1
ATOM 723 O O . GLN A 1 94 ? 2.875 3.346 15.455 1.00 74.69 94 GLN A O 1
ATOM 728 N N . LEU A 1 95 ? 3.466 1.904 13.848 1.00 69.75 95 LEU A N 1
ATOM 729 C CA . LEU A 1 95 ? 4.352 2.833 13.147 1.00 69.75 95 LEU A CA 1
ATOM 730 C C . LEU A 1 95 ? 3.580 3.988 12.498 1.00 69.75 95 LEU A C 1
ATOM 732 O O . LEU A 1 95 ? 4.021 5.134 12.579 1.00 69.75 95 LEU A O 1
ATOM 736 N N . ALA A 1 96 ? 2.411 3.706 11.917 1.00 66.19 96 ALA A N 1
ATOM 737 C CA . ALA A 1 96 ? 1.529 4.744 11.396 1.00 66.19 96 ALA A CA 1
ATOM 738 C C . ALA A 1 96 ? 1.091 5.714 12.510 1.00 66.19 96 ALA A C 1
ATOM 740 O O . ALA A 1 9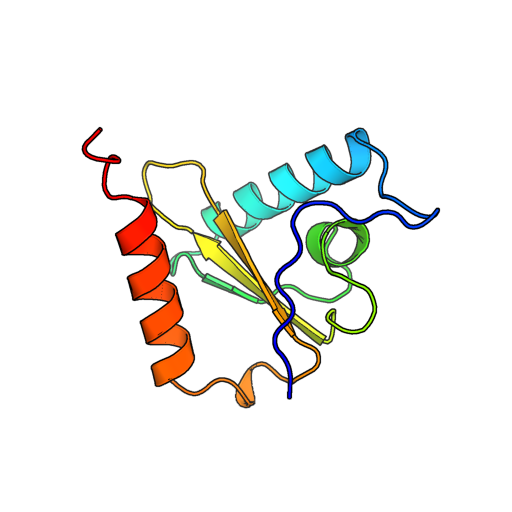6 ? 1.160 6.926 12.323 1.00 66.19 96 ALA A O 1
ATOM 741 N N . LEU A 1 97 ? 0.731 5.196 13.692 1.00 67.88 97 LEU A N 1
ATOM 742 C CA . LEU A 1 97 ? 0.390 6.012 14.867 1.00 67.88 97 LEU A CA 1
ATOM 743 C C . LEU A 1 97 ? 1.583 6.820 15.401 1.00 67.88 97 LEU A C 1
ATOM 745 O O . LEU A 1 97 ? 1.411 7.957 15.830 1.00 67.88 97 LEU A O 1
ATOM 749 N N . TYR A 1 98 ? 2.797 6.264 15.365 1.00 69.38 98 TYR A N 1
ATOM 750 C CA . TYR A 1 98 ? 4.001 6.974 15.801 1.00 69.38 98 TYR A CA 1
ATOM 751 C C . TYR A 1 98 ? 4.278 8.218 14.945 1.00 69.38 98 TYR A C 1
ATOM 753 O O . TYR A 1 98 ? 4.599 9.271 15.483 1.00 69.38 98 TYR A O 1
ATOM 761 N N . MET A 1 99 ? 4.080 8.135 13.627 1.00 62.91 99 MET A N 1
ATOM 762 C CA . MET A 1 99 ? 4.271 9.276 12.717 1.00 62.91 99 MET A CA 1
ATOM 763 C C . MET A 1 99 ? 3.190 10.356 12.826 1.00 62.91 99 MET A C 1
ATOM 765 O O . MET A 1 99 ? 3.407 11.475 12.372 1.00 62.91 99 MET A O 1
ATOM 769 N N . GLN A 1 100 ? 2.030 10.041 13.410 1.00 63.41 100 GLN A N 1
ATOM 770 C CA . GLN A 1 100 ? 1.004 11.040 13.722 1.00 63.41 100 GLN A CA 1
ATOM 771 C C . GLN A 1 100 ? 1.362 11.889 14.942 1.00 63.41 100 GLN A C 1
ATOM 773 O O . GLN A 1 100 ? 0.717 12.911 15.180 1.00 63.41 100 GLN A O 1
ATOM 778 N N . GLN A 1 101 ? 2.348 11.474 15.745 1.00 61.06 101 GLN A N 1
ATOM 779 C CA . GLN A 1 101 ? 2.792 12.311 16.846 1.00 61.06 101 GLN A CA 1
ATOM 780 C C . GLN A 1 101 ? 3.426 13.572 16.252 1.00 61.06 101 GLN A C 1
ATOM 782 O O . GLN A 1 101 ? 4.359 13.459 15.452 1.00 61.06 101 GLN A O 1
ATOM 787 N N . PRO A 1 102 ? 2.942 14.775 16.616 1.00 49.56 102 PRO A N 1
ATOM 788 C CA . PRO A 1 102 ? 3.638 15.989 16.246 1.00 49.56 102 PRO A CA 1
ATOM 789 C C . PRO A 1 102 ? 5.039 15.863 16.832 1.00 49.56 102 PRO A C 1
ATOM 791 O O . PRO A 1 102 ? 5.188 15.629 18.034 1.00 49.56 102 PRO A O 1
ATOM 794 N N . LEU A 1 103 ? 6.053 15.949 15.970 1.00 50.28 103 LEU A N 1
ATOM 795 C CA . LEU A 1 103 ? 7.436 16.117 16.388 1.00 50.28 103 LEU A CA 1
ATOM 796 C C . LEU A 1 103 ? 7.448 17.220 17.451 1.00 50.28 103 LEU A C 1
ATOM 798 O O . LEU A 1 103 ? 7.223 18.386 17.146 1.00 50.28 103 LEU A O 1
ATOM 802 N N . LEU A 1 104 ? 7.640 16.830 18.710 1.00 42.53 104 LEU A N 1
ATOM 803 C CA . LEU A 1 104 ? 8.029 17.730 19.783 1.00 42.53 104 LEU A CA 1
ATOM 804 C C . LEU A 1 104 ? 9.450 18.199 19.448 1.00 42.53 104 LEU A C 1
ATOM 806 O O . LEU A 1 104 ? 10.425 17.614 19.916 1.00 42.53 104 LEU A O 1
ATOM 810 N N . MET A 1 105 ? 9.547 19.205 18.580 1.00 35.69 105 MET A N 1
ATOM 811 C CA . MET A 1 105 ? 10.690 20.102 18.422 1.00 35.69 105 MET A CA 1
ATOM 812 C C . MET A 1 105 ? 10.190 21.497 18.074 1.00 35.69 105 MET A C 1
ATOM 814 O O . MET A 1 105 ? 9.425 21.622 17.094 1.00 35.69 105 MET A O 1
#

Organism: NCBI:txid265537

pLDDT: mean 71.68, std 15.89, range [29.62, 88.25]

Secondary structure (DSSP, 8-state):
------SS--SS-PPPHHHHHHHHHHHHHHHHT-TTSEEEEPTTSHHHHHTSPTT--SEEEEEES-SSS--EEEEEESS-GGGS-HHHHHHHHHHHHHHTS----

Foldseek 3Di:
DDDDDDDDDDDDPQAPPVLVVVLLVQLLVVLLPDPQSKDWDACPRSCNVHPNDPLFSQTWMWHDLDP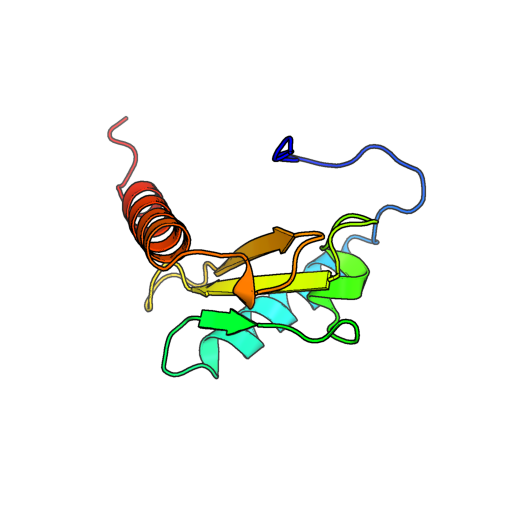VDSDIDIDTGNDHPVPDDPVNVVVVNVVSVVVPPPPPD

Sequence (105 aa):
GSVVYWLSNTDNSAPTHEQVAEACQAALDTCLQSKSGRVSLPPSHPVVQHLAPEGHQRCVVLQRVDEASQLVWMMTSDQLLASFTQRDLQWMGQLALYMQQPLLM